Protein AF-A0A8T5SXP2-F1 (afdb_monomer_lite)

Sequence (52 aa):
ELAQAFNDFYMQCPVIQAPDNQREFRLRLVAAARQVLENLLNILGIPAPQVM

Foldseek 3Di:
DLVVVVVVCVVPPPQVPDDPVSNVVVVVVVVVSLVVVCVVCVVVVHHDDPPD

Radius of gyration: 12.19 Å; chains: 1; bounding box: 25×18×32 Å

Structure (mmCIF, N/CA/C/O backbone):
data_AF-A0A8T5SXP2-F1
#
_entry.id   AF-A0A8T5SXP2-F1
#
loop_
_atom_site.group_PDB
_atom_site.id
_atom_site.type_symbol
_atom_site.label_atom_id
_atom_site.label_alt_id
_atom_site.label_comp_id
_atom_site.label_asym_id
_atom_site.label_entity_id
_atom_site.label_seq_id
_atom_site.pdbx_PDB_ins_code
_atom_site.Cartn_x
_atom_site.Cartn_y
_atom_site.Cartn_z
_atom_site.occupancy
_atom_site.B_iso_or_equiv
_atom_site.auth_seq_id
_atom_site.auth_comp_id
_atom_site.auth_asym_id
_atom_site.auth_atom_id
_atom_site.pdbx_PDB_model_num
ATOM 1 N N . GLU A 1 1 ? 10.418 5.747 -2.384 1.00 87.38 1 GLU A N 1
ATOM 2 C CA . GLU A 1 1 ? 9.696 6.615 -1.426 1.00 87.38 1 GLU A CA 1
ATOM 3 C C . GLU A 1 1 ? 8.284 6.118 -1.122 1.00 87.38 1 GLU A C 1
ATOM 5 O O . GLU A 1 1 ? 8.055 5.748 0.019 1.00 87.38 1 GLU A O 1
ATOM 10 N N . LEU A 1 2 ? 7.373 5.992 -2.103 1.00 89.56 2 LEU A N 1
ATOM 11 C CA . LEU A 1 2 ? 5.991 5.523 -1.860 1.00 89.56 2 LEU A CA 1
ATOM 12 C C . LEU A 1 2 ? 5.904 4.194 -1.088 1.00 89.56 2 LEU A C 1
ATOM 14 O O . LEU A 1 2 ? 5.201 4.114 -0.088 1.00 89.56 2 LEU A O 1
ATOM 18 N N . ALA A 1 3 ? 6.625 3.161 -1.538 1.00 90.62 3 ALA A N 1
ATOM 19 C CA . ALA A 1 3 ? 6.596 1.846 -0.894 1.00 90.62 3 ALA A CA 1
ATOM 20 C C . ALA A 1 3 ? 7.086 1.895 0.564 1.00 90.62 3 ALA A C 1
ATOM 22 O O . ALA A 1 3 ? 6.538 1.212 1.423 1.00 90.62 3 ALA A O 1
ATOM 23 N N . GLN A 1 4 ? 8.079 2.741 0.849 1.00 93.56 4 GLN A N 1
ATOM 24 C CA . GLN A 1 4 ? 8.626 2.900 2.193 1.00 93.56 4 GLN A CA 1
ATOM 25 C C . GLN A 1 4 ? 7.655 3.653 3.103 1.00 93.56 4 GLN A C 1
ATOM 27 O O . GLN A 1 4 ? 7.336 3.163 4.178 1.00 93.56 4 GLN A O 1
ATOM 32 N N . ALA A 1 5 ? 7.074 4.755 2.620 1.00 94.00 5 ALA A N 1
ATOM 33 C CA . ALA A 1 5 ? 6.030 5.474 3.345 1.00 94.00 5 ALA A CA 1
ATOM 34 C C . ALA A 1 5 ? 4.796 4.592 3.619 1.00 94.00 5 ALA A C 1
ATOM 36 O O . ALA A 1 5 ? 4.202 4.669 4.693 1.00 94.00 5 ALA A O 1
ATOM 37 N N . PHE A 1 6 ? 4.416 3.726 2.672 1.00 92.94 6 PHE A N 1
ATOM 38 C CA . PHE A 1 6 ? 3.329 2.766 2.871 1.00 92.94 6 PHE A CA 1
ATOM 39 C C . PHE A 1 6 ? 3.680 1.695 3.913 1.00 92.94 6 PHE A C 1
ATOM 41 O O . PHE A 1 6 ? 2.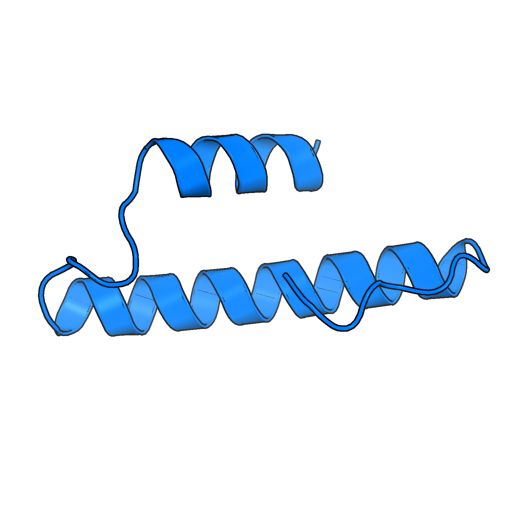842 1.365 4.750 1.00 92.94 6 PHE A O 1
ATOM 48 N N . ASN A 1 7 ? 4.913 1.183 3.898 1.00 91.88 7 ASN A N 1
ATOM 49 C CA . ASN A 1 7 ? 5.389 0.236 4.902 1.00 91.88 7 ASN A CA 1
ATOM 50 C C . ASN A 1 7 ? 5.374 0.851 6.311 1.00 91.88 7 ASN A C 1
ATOM 52 O O . ASN A 1 7 ? 4.857 0.242 7.247 1.00 91.88 7 ASN A O 1
ATOM 56 N N . ASP A 1 8 ? 5.864 2.083 6.446 1.00 94.69 8 ASP A N 1
ATOM 57 C CA . ASP A 1 8 ? 5.864 2.811 7.717 1.00 94.69 8 ASP A CA 1
ATOM 58 C C . ASP A 1 8 ? 4.429 3.053 8.213 1.00 94.69 8 ASP A C 1
ATOM 60 O O . ASP A 1 8 ? 4.120 2.809 9.381 1.00 94.69 8 ASP A O 1
ATOM 64 N N . PHE A 1 9 ? 3.517 3.436 7.310 1.00 92.44 9 PHE A N 1
ATOM 65 C CA . PHE A 1 9 ? 2.088 3.537 7.608 1.00 92.44 9 PHE A CA 1
ATOM 66 C C . PHE A 1 9 ? 1.513 2.208 8.112 1.00 92.44 9 PHE A C 1
ATOM 68 O O . PHE A 1 9 ? 0.812 2.195 9.122 1.00 92.44 9 PHE A O 1
ATOM 75 N N . TYR A 1 10 ? 1.819 1.090 7.453 1.00 89.25 10 TYR A N 1
ATOM 76 C CA . TYR A 1 10 ? 1.294 -0.220 7.839 1.00 89.25 10 TYR A CA 1
ATOM 77 C C . TYR A 1 10 ? 1.787 -0.660 9.227 1.00 89.25 10 TYR A C 1
ATOM 79 O O . TYR A 1 10 ? 1.026 -1.246 9.996 1.00 89.25 10 TYR A O 1
ATOM 87 N N . MET A 1 11 ? 3.034 -0.324 9.578 1.00 90.31 11 MET A N 1
ATOM 88 C CA . MET A 1 11 ? 3.605 -0.595 10.902 1.00 90.31 11 MET A CA 1
ATOM 89 C C . MET A 1 11 ? 3.006 0.283 12.006 1.00 90.31 11 MET A C 1
ATOM 91 O O . MET A 1 11 ? 2.779 -0.190 13.118 1.00 90.31 11 MET A O 1
ATOM 95 N N . GLN A 1 12 ? 2.765 1.562 11.722 1.00 92.44 12 GLN A N 1
ATOM 96 C CA . GLN A 1 12 ? 2.357 2.542 12.734 1.00 92.44 12 GLN A CA 1
ATOM 97 C C . GLN A 1 12 ? 0.835 2.671 12.884 1.00 92.44 12 GLN A C 1
ATOM 99 O O . GLN A 1 12 ? 0.352 3.096 13.934 1.00 92.44 12 GLN A O 1
ATOM 104 N N . CYS A 1 13 ? 0.060 2.325 11.852 1.00 89.56 13 CYS A N 1
ATOM 105 C CA . CYS A 1 13 ? -1.386 2.534 11.798 1.00 89.56 13 CYS A CA 1
ATOM 106 C C . CYS A 1 13 ? -2.148 1.219 11.557 1.00 89.56 13 CYS A C 1
ATOM 108 O O . CYS A 1 13 ? -2.462 0.892 10.411 1.00 89.56 13 CYS A O 1
ATOM 110 N N . PRO A 1 14 ? -2.567 0.499 12.619 1.00 89.56 14 PRO A N 1
ATOM 111 C CA . PRO A 1 14 ? -3.345 -0.733 12.479 1.00 89.56 14 PRO A CA 1
ATOM 112 C C . PRO A 1 14 ? -4.643 -0.493 11.698 1.00 89.56 14 PRO A C 1
ATOM 114 O O . PRO A 1 14 ? -5.480 0.311 12.109 1.00 89.56 14 PRO A O 1
ATOM 117 N N . VAL A 1 15 ? -4.829 -1.165 10.562 1.00 87.56 15 VAL A N 1
ATOM 118 C CA . VAL A 1 15 ? -5.999 -0.941 9.691 1.00 87.56 15 VAL A CA 1
ATOM 119 C C . VAL A 1 15 ? -7.209 -1.738 10.175 1.00 87.56 15 VAL A C 1
ATOM 121 O O . VAL A 1 15 ? -8.295 -1.187 10.319 1.00 87.56 15 VAL A O 1
ATOM 124 N N . ILE A 1 16 ? -7.017 -3.022 10.486 1.00 86.31 16 ILE A N 1
ATOM 125 C CA . ILE A 1 16 ? -8.109 -3.941 10.849 1.00 86.31 16 ILE A CA 1
ATOM 126 C C . ILE A 1 16 ? -8.712 -3.616 12.221 1.00 86.31 16 ILE A C 1
ATOM 128 O O . ILE A 1 16 ? -9.921 -3.724 12.408 1.00 86.31 16 ILE A O 1
ATOM 132 N N . GLN A 1 17 ? -7.869 -3.193 13.163 1.00 87.25 17 GLN A N 1
ATOM 133 C CA . GLN A 1 17 ? -8.248 -2.931 14.556 1.00 87.25 17 GLN A CA 1
ATOM 134 C C . GLN A 1 17 ? -8.706 -1.482 14.795 1.00 87.25 17 GLN A C 1
ATOM 136 O O . GLN A 1 17 ? -9.032 -1.118 15.922 1.00 87.25 17 GLN A O 1
ATOM 141 N N . ALA A 1 18 ? -8.704 -0.634 13.761 1.00 88.75 18 ALA A N 1
ATOM 142 C CA . ALA A 1 18 ? -9.119 0.756 13.898 1.00 88.75 18 ALA A CA 1
ATOM 143 C C . ALA A 1 18 ? -10.646 0.887 14.110 1.00 88.75 18 ALA A C 1
ATOM 145 O O . ALA A 1 18 ? -11.408 0.068 13.589 1.00 88.75 18 ALA A O 1
ATOM 146 N N . PRO A 1 19 ? -11.107 1.943 14.812 1.00 90.12 19 PRO A N 1
ATOM 147 C CA . PRO A 1 19 ? -12.526 2.302 14.891 1.00 90.12 19 PRO A CA 1
ATOM 148 C C . PRO A 1 19 ? -13.136 2.525 13.501 1.00 90.12 19 PRO A C 1
ATOM 150 O O . PRO A 1 19 ? -12.425 2.943 12.588 1.00 90.12 19 PRO A O 1
ATOM 153 N N . ASP A 1 20 ? -14.443 2.300 13.345 1.00 83.81 20 ASP A N 1
ATOM 154 C CA . ASP A 1 20 ? -15.116 2.202 12.037 1.00 83.81 20 ASP A CA 1
ATOM 155 C C . ASP A 1 20 ? -14.808 3.345 11.061 1.00 83.81 20 ASP A C 1
ATOM 157 O O . ASP A 1 20 ? -14.448 3.094 9.910 1.00 83.81 20 ASP A O 1
ATOM 161 N N . ASN A 1 21 ? -14.856 4.593 11.530 1.00 85.69 21 ASN A N 1
ATOM 162 C CA . ASN A 1 21 ? -14.568 5.768 10.706 1.00 85.69 21 ASN A CA 1
ATOM 163 C C . ASN A 1 21 ? -13.108 5.819 10.217 1.00 85.69 21 ASN A C 1
ATOM 165 O O . ASN A 1 21 ? -12.833 6.162 9.068 1.00 85.69 21 ASN A O 1
ATOM 169 N N . GLN A 1 22 ? -12.158 5.463 11.080 1.00 90.75 22 GLN A N 1
ATOM 170 C CA . GLN A 1 22 ? -10.736 5.435 10.748 1.00 90.75 22 GLN A CA 1
ATOM 171 C C . GLN A 1 22 ? -10.383 4.213 9.903 1.00 90.75 22 GLN A C 1
ATOM 173 O O . GLN A 1 22 ? -9.541 4.305 9.013 1.00 90.75 22 GLN A O 1
ATOM 178 N N . ARG A 1 23 ? -11.031 3.077 10.159 1.00 92.31 23 ARG A N 1
ATOM 179 C CA . ARG A 1 23 ? -10.839 1.837 9.412 1.00 92.31 23 ARG A CA 1
ATOM 180 C C . ARG A 1 23 ? -11.238 2.004 7.956 1.00 92.31 23 ARG A C 1
ATOM 182 O O . ARG A 1 23 ? -10.449 1.655 7.085 1.00 92.31 23 ARG A O 1
ATOM 189 N N . GLU A 1 24 ? -12.408 2.578 7.681 1.00 92.94 24 GLU A N 1
ATOM 190 C CA . GLU A 1 24 ? -12.857 2.797 6.303 1.00 92.94 24 GLU A CA 1
ATOM 191 C C . GLU A 1 24 ? -11.894 3.717 5.538 1.00 92.94 24 GLU A C 1
ATOM 193 O O . GLU A 1 24 ? -11.477 3.403 4.421 1.00 92.94 24 GLU A O 1
ATOM 198 N N . PHE A 1 25 ? -11.464 4.813 6.170 1.00 93.25 25 PHE A N 1
ATOM 199 C CA . PHE A 1 25 ? -10.469 5.715 5.597 1.00 93.25 25 PHE A CA 1
ATOM 200 C C . PHE A 1 25 ? -9.146 4.995 5.289 1.00 93.25 25 PHE A C 1
ATOM 202 O O . PHE A 1 25 ? -8.627 5.086 4.175 1.00 93.25 25 PHE A O 1
ATOM 209 N N . ARG A 1 26 ? -8.617 4.234 6.254 1.00 94.06 26 ARG A N 1
ATOM 210 C CA . ARG A 1 26 ? -7.359 3.492 6.099 1.00 94.06 26 ARG A CA 1
ATOM 211 C C . ARG A 1 26 ? -7.462 2.408 5.025 1.00 94.06 26 ARG A C 1
ATOM 213 O O . ARG A 1 26 ? -6.523 2.246 4.255 1.00 94.06 26 ARG A O 1
ATOM 220 N N . LEU A 1 27 ? -8.596 1.714 4.914 1.00 93.25 27 LEU A N 1
ATOM 221 C CA . LEU A 1 27 ? -8.835 0.728 3.854 1.00 93.25 27 LEU A CA 1
ATOM 222 C C . LEU A 1 27 ? -8.796 1.367 2.462 1.00 93.25 27 LEU A C 1
ATOM 224 O O . LEU A 1 27 ? -8.159 0.825 1.559 1.00 93.25 27 LEU A O 1
ATOM 228 N N . ARG A 1 28 ? -9.417 2.541 2.289 1.00 94.25 28 ARG A N 1
ATOM 229 C CA . ARG A 1 28 ? -9.347 3.285 1.020 1.00 94.25 28 ARG A CA 1
ATOM 230 C C . ARG A 1 28 ? -7.918 3.720 0.695 1.00 94.25 28 ARG A C 1
ATOM 232 O O . ARG A 1 28 ? -7.507 3.630 -0.459 1.00 94.25 28 ARG A O 1
ATOM 239 N N . LEU A 1 29 ? -7.151 4.138 1.703 1.00 94.31 29 LEU A N 1
ATOM 240 C CA . LEU A 1 29 ? -5.746 4.507 1.526 1.00 94.31 29 LEU A CA 1
ATOM 241 C C . LEU A 1 29 ? -4.892 3.307 1.081 1.00 94.31 29 LEU A C 1
ATOM 243 O O . LEU A 1 29 ? -4.121 3.428 0.130 1.00 94.31 29 LEU A O 1
ATOM 247 N N . VAL A 1 30 ? -5.075 2.140 1.709 1.00 94.19 30 VAL A N 1
ATOM 248 C CA . VAL A 1 30 ? -4.401 0.888 1.323 1.00 94.19 30 VAL A CA 1
ATOM 249 C C . VAL A 1 30 ? -4.754 0.488 -0.109 1.00 94.19 30 VAL A C 1
ATOM 251 O O . VAL A 1 30 ? -3.862 0.166 -0.891 1.00 94.19 30 VAL A O 1
ATOM 254 N N . ALA A 1 31 ? -6.033 0.558 -0.486 1.00 93.81 31 ALA A N 1
ATOM 255 C CA . ALA A 1 31 ? -6.471 0.234 -1.841 1.00 93.81 31 ALA A CA 1
ATOM 256 C C . ALA A 1 31 ? -5.833 1.156 -2.896 1.00 93.81 31 ALA A C 1
ATOM 258 O O . ALA A 1 31 ? -5.379 0.680 -3.938 1.00 93.81 31 ALA A O 1
ATOM 259 N N . ALA A 1 32 ? -5.747 2.459 -2.611 1.00 95.31 32 ALA A N 1
ATOM 260 C CA . ALA A 1 32 ? -5.094 3.423 -3.492 1.00 95.31 32 ALA A CA 1
ATOM 261 C C . ALA A 1 32 ? -3.586 3.154 -3.618 1.00 95.31 32 ALA A C 1
ATOM 263 O O . ALA A 1 32 ? -3.062 3.112 -4.731 1.00 95.31 32 ALA A O 1
ATOM 264 N N . ALA A 1 33 ? -2.893 2.911 -2.501 1.00 94.12 33 ALA A N 1
ATOM 265 C CA . ALA A 1 33 ? -1.469 2.579 -2.508 1.00 94.12 33 ALA A CA 1
ATOM 266 C C . ALA A 1 33 ? -1.192 1.296 -3.306 1.00 94.12 33 ALA A C 1
ATOM 268 O O . ALA A 1 33 ? -0.286 1.280 -4.140 1.00 94.12 33 ALA A O 1
ATOM 269 N N . ARG A 1 34 ? -2.021 0.256 -3.127 1.00 92.69 34 ARG A N 1
ATOM 270 C CA . ARG A 1 34 ? -1.950 -0.989 -3.906 1.00 92.69 34 ARG A CA 1
ATOM 271 C C . ARG A 1 34 ? -2.064 -0.721 -5.403 1.00 92.69 34 ARG A C 1
ATOM 273 O O . ARG A 1 34 ? -1.220 -1.191 -6.157 1.00 92.69 34 ARG A O 1
ATOM 280 N N . GLN A 1 35 ? -3.060 0.057 -5.826 1.00 94.75 35 GLN A N 1
ATOM 281 C CA . GLN A 1 35 ? -3.263 0.370 -7.241 1.00 94.75 35 GLN A CA 1
ATOM 282 C C . GLN A 1 35 ? -2.060 1.101 -7.848 1.00 94.75 35 GLN A C 1
ATOM 284 O O . GLN A 1 35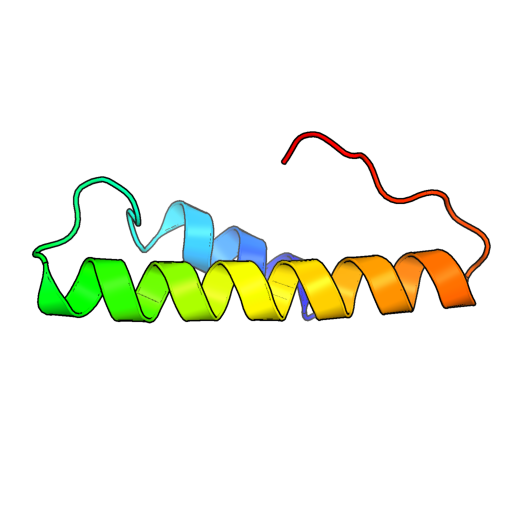 ? -1.644 0.795 -8.964 1.00 94.75 35 GLN A O 1
ATOM 289 N N . VAL A 1 36 ? -1.487 2.066 -7.124 1.00 95.38 36 VAL A N 1
ATOM 290 C CA . VAL A 1 36 ? -0.321 2.815 -7.610 1.00 95.38 36 VAL A CA 1
ATOM 291 C C . VAL A 1 36 ? 0.905 1.909 -7.711 1.00 95.38 36 VAL A C 1
ATOM 293 O O . VAL A 1 36 ? 1.608 1.960 -8.718 1.00 95.38 36 VAL A O 1
ATOM 296 N N . LEU A 1 37 ? 1.150 1.056 -6.712 1.00 93.00 37 LEU A N 1
ATOM 297 C CA . LEU A 1 37 ? 2.259 0.099 -6.740 1.00 93.00 37 LEU A CA 1
ATOM 298 C C . LEU A 1 37 ? 2.106 -0.913 -7.880 1.00 93.00 37 LEU A C 1
ATOM 300 O O . LEU A 1 37 ? 3.074 -1.178 -8.585 1.00 93.00 37 LEU A O 1
ATOM 304 N N . GLU A 1 38 ? 0.896 -1.421 -8.109 1.00 93.88 38 GLU A N 1
ATOM 305 C CA . GLU A 1 38 ? 0.595 -2.318 -9.225 1.00 93.88 38 GLU A CA 1
ATOM 306 C C . GLU A 1 38 ? 0.871 -1.642 -10.576 1.00 93.88 38 GLU A C 1
ATOM 308 O O . GLU A 1 38 ? 1.566 -2.203 -11.421 1.00 93.88 38 GLU A O 1
ATOM 313 N N . ASN A 1 39 ? 0.424 -0.396 -10.758 1.00 94.62 39 ASN A N 1
ATOM 314 C CA . ASN A 1 39 ? 0.695 0.371 -11.974 1.00 94.62 39 ASN A CA 1
ATOM 315 C C . ASN A 1 39 ? 2.199 0.604 -12.187 1.00 94.62 39 ASN A C 1
ATOM 317 O O . ASN A 1 39 ? 2.687 0.459 -13.306 1.00 94.62 39 ASN A O 1
ATOM 321 N N . LEU A 1 40 ? 2.937 0.946 -11.127 1.00 94.81 40 LEU A N 1
ATOM 322 C CA . LEU A 1 40 ? 4.385 1.151 -11.194 1.00 94.81 40 LEU A CA 1
ATOM 323 C C . LEU A 1 40 ? 5.117 -0.132 -11.592 1.00 94.81 40 LEU A C 1
ATOM 325 O O . LEU A 1 40 ? 5.960 -0.099 -12.484 1.00 94.81 40 LEU A O 1
ATOM 329 N N . LEU A 1 41 ? 4.780 -1.260 -10.965 1.00 94.00 41 LEU A N 1
ATOM 3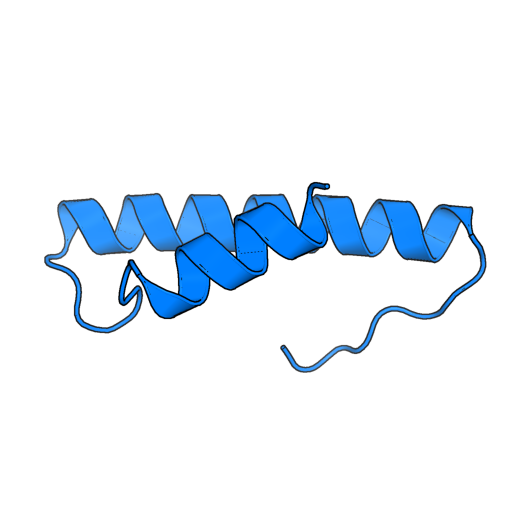30 C CA . LEU A 1 41 ? 5.377 -2.555 -11.287 1.00 94.00 41 LEU A CA 1
ATOM 331 C C . LEU A 1 41 ? 5.062 -2.964 -12.732 1.00 94.00 41 LEU A C 1
ATOM 333 O O . LEU A 1 41 ? 5.977 -3.343 -13.462 1.00 94.00 41 LEU A O 1
ATOM 337 N N . ASN A 1 42 ? 3.821 -2.767 -13.185 1.00 94.81 42 ASN A N 1
ATOM 338 C CA . ASN A 1 42 ? 3.421 -3.025 -14.570 1.00 94.81 42 ASN A CA 1
ATOM 339 C C . ASN A 1 42 ? 4.214 -2.180 -15.579 1.00 94.81 42 ASN A C 1
ATOM 341 O O . ASN A 1 42 ? 4.665 -2.711 -16.592 1.00 94.81 42 ASN A O 1
ATOM 345 N N . ILE A 1 43 ? 4.437 -0.890 -15.301 1.00 95.88 43 ILE A N 1
ATOM 346 C CA . ILE A 1 43 ? 5.264 -0.013 -16.153 1.00 95.88 43 ILE A CA 1
ATOM 347 C C . ILE A 1 43 ? 6.709 -0.521 -16.231 1.00 95.88 43 ILE A C 1
ATOM 349 O O . ILE A 1 43 ? 7.336 -0.446 -17.285 1.00 95.88 43 ILE A O 1
ATOM 353 N N . LEU A 1 44 ? 7.234 -1.060 -15.131 1.00 95.50 44 LEU A N 1
ATOM 354 C CA . LEU A 1 44 ? 8.579 -1.633 -15.068 1.00 95.50 44 LEU A CA 1
ATOM 355 C C . LEU A 1 44 ? 8.666 -3.051 -15.663 1.00 95.50 44 LEU A C 1
ATOM 357 O O . LEU A 1 44 ? 9.756 -3.618 -15.707 1.00 95.50 44 LEU A O 1
ATOM 361 N N . GLY A 1 45 ? 7.549 -3.636 -16.112 1.00 94.94 45 GLY A N 1
ATOM 362 C CA . GLY A 1 45 ? 7.494 -5.015 -16.605 1.00 94.94 45 GLY A CA 1
ATOM 363 C C . GLY A 1 45 ? 7.663 -6.068 -15.505 1.00 94.94 45 GLY A C 1
ATOM 364 O O . GLY A 1 45 ? 8.021 -7.209 -15.794 1.00 94.94 45 GLY A O 1
ATOM 365 N N . ILE A 1 46 ? 7.429 -5.694 -14.245 1.00 94.06 46 ILE A N 1
ATOM 366 C CA . ILE A 1 46 ? 7.533 -6.573 -13.081 1.00 94.06 46 ILE A CA 1
ATOM 367 C C . ILE A 1 46 ? 6.116 -7.016 -12.689 1.00 94.06 46 ILE A C 1
ATOM 369 O O . ILE A 1 46 ? 5.261 -6.163 -12.456 1.00 94.06 46 ILE A O 1
ATOM 373 N N . PRO A 1 47 ? 5.830 -8.324 -12.580 1.00 87.00 47 PRO A N 1
ATOM 374 C CA . PRO A 1 47 ? 4.520 -8.783 -12.139 1.00 87.00 47 PRO A CA 1
ATOM 375 C C . PRO A 1 47 ? 4.292 -8.419 -10.668 1.00 87.00 47 PRO A C 1
ATOM 377 O O . PRO A 1 47 ? 5.101 -8.752 -9.799 1.00 87.00 47 PRO A O 1
ATOM 380 N N . ALA A 1 48 ? 3.174 -7.753 -10.380 1.00 85.50 48 ALA A N 1
ATOM 381 C CA . ALA A 1 48 ? 2.778 -7.464 -9.009 1.00 85.50 48 ALA A CA 1
ATOM 382 C C . ALA A 1 48 ? 2.264 -8.741 -8.307 1.00 85.50 48 ALA A C 1
ATOM 384 O O . ALA A 1 48 ? 1.460 -9.477 -8.890 1.00 85.50 48 ALA A O 1
ATOM 385 N N . PRO A 1 49 ? 2.693 -9.028 -7.064 1.00 80.25 49 PRO A N 1
ATOM 386 C CA . PRO A 1 49 ? 2.167 -10.154 -6.301 1.00 80.25 49 PRO A CA 1
ATOM 387 C C . PRO A 1 49 ? 0.686 -9.938 -5.959 1.00 80.25 49 PRO A C 1
ATOM 389 O O . PRO A 1 49 ? 0.273 -8.848 -5.568 1.00 80.25 49 PRO A O 1
ATOM 392 N N . GLN A 1 50 ? -0.118 -10.997 -6.101 1.00 72.19 50 GLN A N 1
ATOM 393 C CA . GLN A 1 50 ? -1.569 -10.946 -5.858 1.00 72.19 50 GLN A CA 1
ATOM 394 C C . GLN A 1 50 ? -1.950 -11.043 -4.376 1.00 72.19 50 GLN A C 1
ATOM 396 O O . GLN A 1 50 ? -3.086 -10.746 -4.013 1.00 72.19 50 GLN A O 1
ATOM 401 N N . VAL A 1 51 ? -1.008 -11.447 -3.523 1.00 68.81 51 VAL A N 1
ATOM 402 C CA . VAL A 1 51 ? -1.184 -11.502 -2.072 1.00 68.81 51 VAL A CA 1
ATOM 403 C C . VAL A 1 51 ? -0.325 -10.396 -1.469 1.00 68.81 51 VAL A C 1
ATOM 405 O O . VAL A 1 51 ? 0.891 -10.390 -1.670 1.00 68.81 51 VAL A O 1
ATOM 408 N N . MET A 1 52 ? -0.979 -9.4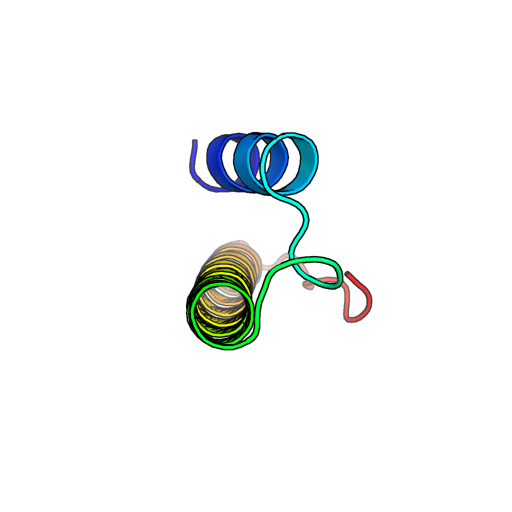54 -0.788 1.00 61.31 52 MET A N 1
ATOM 409 C CA . MET A 1 52 ? -0.343 -8.455 0.077 1.00 61.31 52 MET A CA 1
ATOM 410 C C . MET A 1 52 ? -0.412 -8.9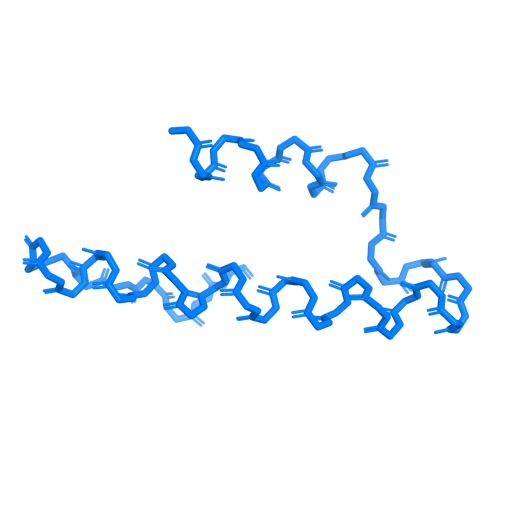03 1.529 1.00 61.31 52 MET A C 1
ATOM 412 O O . MET A 1 52 ? -1.459 -9.481 1.904 1.00 61.31 52 MET A O 1
#

Secondary structure (DSSP, 8-state):
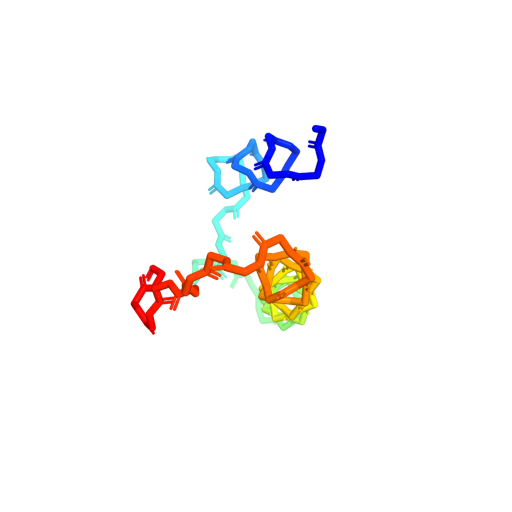-HHHHHHHHHHHS-STTS-HHHHHHHHHHHHHHHHHHHHHHHHTTPPPPS--

pLDDT: mean 90.26, std 6.68, range [61.31, 95.88]